Protein AF-Q97MM3-F1 (afdb_monomer_lite)

Organism: Clostridium acetobutylicum (strain ATCC 824 / DSM 792 / JCM 1419 / IAM 19013 / LMG 5710 / NBRC 13948 / NRRL B-527 / VKM B-1787 / 2291 / W) (NCBI:txid272562)

Foldseek 3Di:
DDPLLVQLVVLLVVLVVLLVCLQVVLCVPVVDGDDVSSVVSNVSSVVSNVSSVVSVVVD

pLDDT: mean 89.45, std 7.74, range [54.81, 95.75]

Structure (mmCIF, N/CA/C/O backbone):
data_AF-Q97MM3-F1
#
_entry.id   AF-Q97MM3-F1
#
loop_
_atom_site.group_PDB
_atom_site.id
_atom_site.type_symbol
_atom_site.label_atom_id
_atom_site.label_alt_id
_atom_site.label_comp_id
_atom_site.label_asym_id
_atom_site.label_entity_id
_atom_site.label_seq_id
_atom_site.pdbx_PDB_ins_code
_atom_site.Cartn_x
_atom_site.Cartn_y
_atom_site.Cartn_z
_atom_site.occupancy
_atom_site.B_iso_or_equiv
_atom_site.auth_seq_id
_atom_site.auth_comp_id
_atom_site.auth_asym_id
_atom_site.auth_atom_id
_atom_site.pdbx_PDB_model_num
ATOM 1 N N . MET A 1 1 ? 13.813 9.739 -18.846 1.00 61.75 1 MET A N 1
ATOM 2 C CA . MET A 1 1 ? 12.946 8.709 -18.234 1.00 61.75 1 MET A CA 1
ATOM 3 C C . MET A 1 1 ? 11.573 8.833 -18.873 1.00 61.75 1 MET A C 1
ATOM 5 O O . MET A 1 1 ? 11.114 9.962 -19.000 1.00 61.75 1 MET A O 1
ATOM 9 N N . SER A 1 2 ? 10.969 7.744 -19.359 1.00 82.38 2 SER A N 1
ATOM 10 C CA . SER A 1 2 ? 9.627 7.817 -19.955 1.00 82.38 2 SER A CA 1
ATOM 11 C C . SER A 1 2 ? 8.597 8.180 -18.880 1.00 82.38 2 SER A C 1
ATOM 13 O O . SER 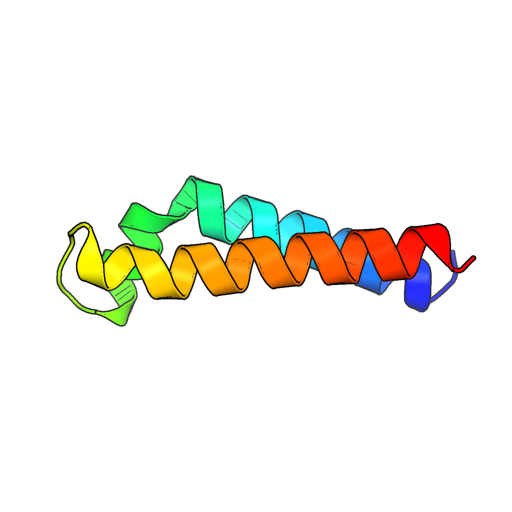A 1 2 ? 8.774 7.846 -17.706 1.00 82.38 2 SER A O 1
ATOM 15 N N . ILE A 1 3 ? 7.521 8.867 -19.270 1.00 85.19 3 ILE A N 1
ATOM 16 C CA . ILE A 1 3 ? 6.405 9.182 -18.362 1.00 85.19 3 ILE A CA 1
ATOM 17 C C . ILE A 1 3 ? 5.848 7.897 -17.731 1.00 85.19 3 ILE A C 1
ATOM 19 O O . ILE A 1 3 ? 5.580 7.886 -16.536 1.00 85.19 3 ILE A O 1
ATOM 23 N N . THR A 1 4 ? 5.798 6.802 -18.495 1.00 84.94 4 THR A N 1
ATOM 24 C CA . THR A 1 4 ? 5.350 5.472 -18.055 1.00 84.94 4 THR A CA 1
ATOM 25 C C . THR A 1 4 ? 6.226 4.870 -16.949 1.00 84.94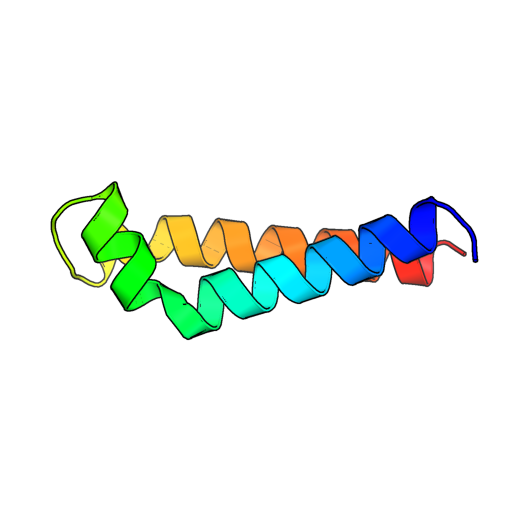 4 THR A C 1
ATOM 27 O O . THR A 1 4 ? 5.707 4.292 -15.996 1.00 84.94 4 THR A O 1
ATOM 30 N N . LEU A 1 5 ? 7.554 5.051 -17.020 1.00 85.38 5 LEU A N 1
ATOM 31 C CA . LEU A 1 5 ? 8.463 4.661 -15.932 1.00 85.38 5 LEU A CA 1
ATOM 32 C C . LEU A 1 5 ? 8.207 5.484 -14.675 1.00 85.38 5 LEU A C 1
ATOM 34 O O . LEU A 1 5 ? 8.163 4.937 -13.577 1.00 85.38 5 LEU A O 1
ATOM 38 N N . LEU A 1 6 ? 8.046 6.801 -14.826 1.00 88.44 6 LEU A N 1
ATOM 39 C CA . LEU A 1 6 ? 7.825 7.696 -13.692 1.00 88.44 6 LEU A CA 1
ATOM 40 C C . LEU A 1 6 ? 6.506 7.374 -12.976 1.00 88.44 6 LEU A C 1
ATOM 42 O O . LEU A 1 6 ? 6.479 7.323 -11.746 1.00 88.44 6 LEU A O 1
ATOM 46 N N . THR A 1 7 ? 5.436 7.106 -13.730 1.00 89.00 7 THR A N 1
ATOM 47 C CA . THR A 1 7 ? 4.153 6.674 -13.163 1.00 89.00 7 THR A CA 1
ATOM 48 C C . THR A 1 7 ? 4.277 5.312 -12.492 1.00 89.00 7 THR 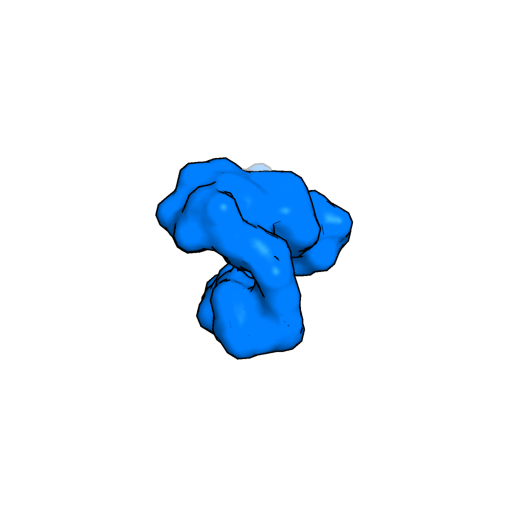A C 1
ATOM 50 O O . THR A 1 7 ? 3.812 5.169 -11.366 1.00 89.00 7 THR A O 1
ATOM 53 N N . GLY A 1 8 ? 4.984 4.353 -13.101 1.00 90.19 8 GLY A N 1
ATOM 54 C CA . GLY A 1 8 ? 5.196 3.035 -12.500 1.00 90.19 8 GLY A CA 1
ATOM 55 C C . GLY A 1 8 ? 5.953 3.095 -11.168 1.00 90.19 8 GLY A C 1
ATOM 56 O O . GLY A 1 8 ? 5.547 2.465 -10.193 1.00 90.19 8 GLY A O 1
ATOM 57 N N . ILE A 1 9 ? 7.006 3.918 -11.078 1.00 92.00 9 ILE A N 1
ATOM 58 C CA . ILE A 1 9 ? 7.732 4.161 -9.816 1.00 92.00 9 ILE A CA 1
ATOM 59 C C . ILE A 1 9 ? 6.791 4.771 -8.770 1.00 92.00 9 ILE A C 1
ATOM 61 O O . ILE A 1 9 ? 6.777 4.329 -7.619 1.00 92.00 9 ILE A O 1
ATOM 65 N N . GLY A 1 10 ? 5.996 5.768 -9.168 1.00 93.38 10 GLY A N 1
ATOM 66 C CA . GLY A 1 10 ? 5.035 6.431 -8.288 1.00 93.38 10 GLY A CA 1
ATOM 67 C C . GLY A 1 10 ? 3.979 5.475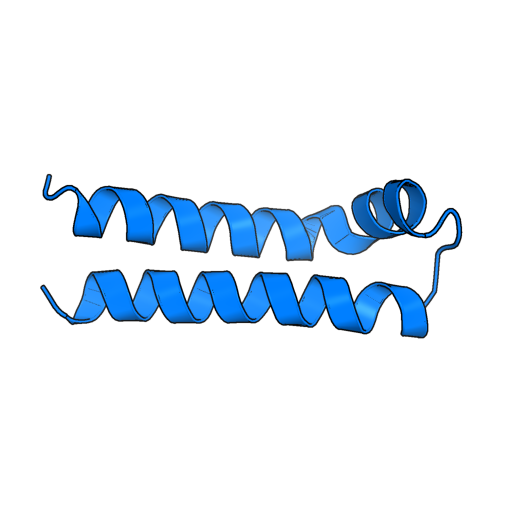 -7.731 1.00 93.38 10 GLY A C 1
ATOM 68 O O . GLY A 1 10 ? 3.707 5.499 -6.531 1.00 93.38 10 GLY A O 1
ATOM 69 N N . GLU A 1 11 ? 3.426 4.599 -8.571 1.00 93.12 11 GLU A N 1
ATOM 70 C CA . GLU A 1 11 ? 2.431 3.597 -8.179 1.00 93.12 11 GLU A CA 1
ATOM 71 C C . GLU A 1 11 ? 2.999 2.583 -7.180 1.00 93.12 11 GLU A C 1
ATOM 73 O O . GLU A 1 11 ? 2.380 2.340 -6.142 1.00 93.12 11 GLU A O 1
ATOM 78 N N . ILE A 1 12 ? 4.208 2.058 -7.415 1.00 94.19 12 ILE A N 1
ATOM 79 C CA . ILE A 1 12 ? 4.871 1.156 -6.459 1.00 94.19 12 ILE A CA 1
ATOM 80 C C . ILE A 1 12 ? 5.090 1.867 -5.122 1.00 94.19 12 ILE A C 1
ATOM 82 O O . ILE A 1 12 ? 4.772 1.317 -4.066 1.00 94.19 12 ILE A O 1
ATOM 86 N N . PHE A 1 13 ? 5.599 3.101 -5.152 1.00 95.56 13 PHE A N 1
ATOM 87 C CA . PHE A 1 13 ? 5.892 3.851 -3.934 1.00 95.56 13 PHE A CA 1
ATOM 88 C C . PHE A 1 13 ? 4.619 4.141 -3.128 1.00 95.56 13 PHE A C 1
ATOM 90 O O . PHE A 1 13 ? 4.579 3.913 -1.918 1.00 95.56 13 PHE A O 1
ATOM 97 N N . LEU A 1 14 ? 3.545 4.567 -3.800 1.00 94.56 14 LEU A N 1
ATOM 98 C CA . LEU A 1 14 ? 2.235 4.774 -3.185 1.00 94.56 14 LEU A CA 1
ATOM 99 C C . LEU A 1 14 ? 1.653 3.471 -2.632 1.00 94.56 14 LEU A C 1
ATOM 101 O O . LEU A 1 14 ? 1.177 3.454 -1.499 1.00 94.56 14 LEU A O 1
ATOM 105 N N . GLY A 1 15 ? 1.727 2.370 -3.378 1.00 94.94 15 GLY A N 1
ATOM 106 C CA . GLY A 1 15 ? 1.222 1.076 -2.929 1.00 94.94 15 GLY A CA 1
ATOM 107 C C . GLY A 1 15 ? 1.953 0.540 -1.692 1.00 94.94 15 GLY A C 1
ATOM 108 O O . GLY A 1 15 ? 1.318 0.014 -0.771 1.00 94.94 15 GLY A O 1
ATOM 109 N N . ILE A 1 16 ? 3.273 0.749 -1.610 1.00 95.06 16 ILE A N 1
ATOM 110 C CA . ILE A 1 16 ? 4.069 0.455 -0.410 1.00 95.06 16 ILE A CA 1
ATOM 111 C C . ILE A 1 16 ? 3.631 1.354 0.749 1.00 95.06 16 ILE A C 1
ATOM 113 O O . ILE A 1 16 ? 3.339 0.846 1.833 1.00 95.06 16 ILE A O 1
ATOM 117 N N . LEU A 1 17 ? 3.527 2.669 0.533 1.00 94.44 17 LEU A N 1
ATOM 118 C CA . LEU A 1 17 ? 3.103 3.619 1.566 1.00 94.44 17 LEU A CA 1
ATOM 119 C C . LEU A 1 17 ? 1.721 3.271 2.135 1.00 94.44 17 LEU A C 1
ATOM 121 O O . LEU A 1 17 ? 1.549 3.266 3.356 1.00 94.44 17 LEU A O 1
ATOM 125 N N . LEU A 1 18 ? 0.755 2.925 1.279 1.00 93.56 18 LEU A N 1
ATOM 126 C CA . LEU A 1 18 ? -0.588 2.523 1.703 1.00 93.56 18 LEU A CA 1
ATOM 127 C C . LEU A 1 18 ? -0.560 1.273 2.591 1.00 93.56 18 LEU A C 1
ATOM 129 O O . LEU A 1 18 ? -1.268 1.216 3.597 1.00 93.56 18 LEU A O 1
ATOM 133 N N . ASN A 1 19 ? 0.273 0.286 2.255 1.00 92.38 19 ASN A N 1
ATOM 134 C CA . ASN A 1 19 ? 0.388 -0.954 3.020 1.00 92.38 19 ASN A CA 1
ATOM 135 C C . ASN A 1 19 ? 1.163 -0.781 4.336 1.00 92.38 19 ASN A C 1
ATOM 137 O O . ASN A 1 19 ? 0.763 -1.347 5.356 1.00 92.38 19 ASN A O 1
ATOM 141 N N . VAL A 1 20 ? 2.228 0.026 4.344 1.00 94.94 20 VAL A N 1
ATOM 142 C CA . VAL A 1 20 ? 3.026 0.327 5.546 1.00 94.94 20 VAL A CA 1
ATOM 143 C C . VAL A 1 20 ? 2.216 1.156 6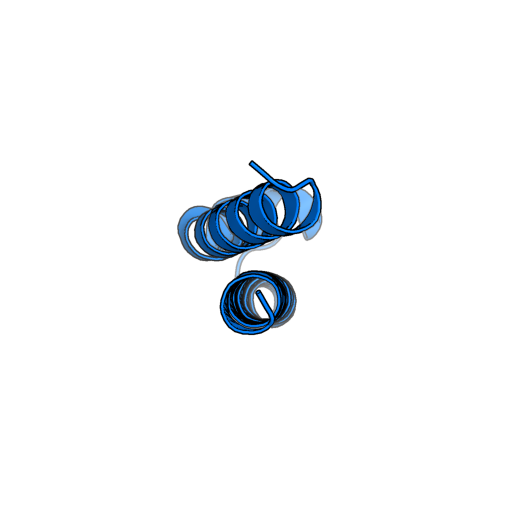.543 1.00 94.94 20 VAL A C 1
ATOM 145 O O . VAL A 1 20 ? 2.172 0.843 7.733 1.00 94.94 20 VAL A O 1
ATOM 148 N N . PHE A 1 21 ? 1.517 2.188 6.068 1.00 94.44 21 PHE A N 1
ATOM 149 C CA . PHE A 1 21 ? 0.737 3.094 6.915 1.00 94.44 21 PHE A CA 1
ATOM 150 C C . PHE A 1 21 ? -0.736 2.708 7.039 1.00 94.44 21 PHE A C 1
ATOM 152 O O . PHE A 1 21 ? -1.549 3.512 7.505 1.00 94.44 21 PHE A O 1
ATOM 159 N N . ILE A 1 22 ? -1.084 1.466 6.699 1.00 93.38 22 ILE A N 1
ATOM 160 C CA . ILE A 1 22 ? -2.469 1.007 6.601 1.00 93.38 22 ILE A CA 1
ATOM 161 C C . ILE A 1 22 ? -3.296 1.303 7.853 1.00 93.38 22 ILE A C 1
ATOM 163 O O . ILE A 1 22 ? -4.415 1.788 7.747 1.00 93.38 22 ILE A O 1
ATOM 167 N N . GLY A 1 23 ? -2.736 1.109 9.051 1.00 89.31 23 GLY A N 1
ATOM 168 C CA . GLY A 1 23 ? -3.444 1.38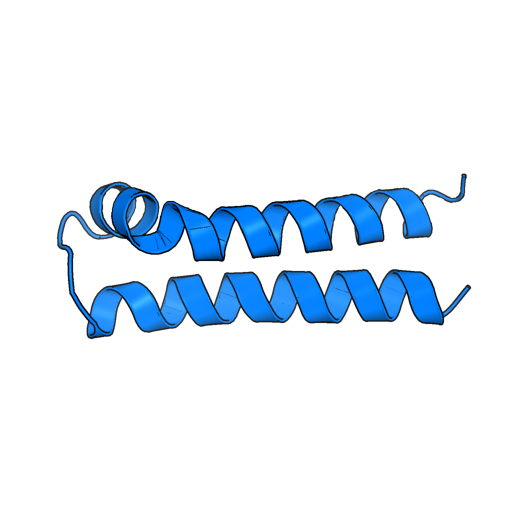4 10.305 1.00 89.31 23 GLY A CA 1
ATOM 169 C C . GLY A 1 23 ? -3.780 2.867 10.502 1.00 89.31 23 GLY A C 1
ATOM 170 O O . GLY A 1 23 ? -4.859 3.193 10.993 1.00 89.31 23 GLY A O 1
ATOM 171 N N . LYS A 1 24 ? -2.891 3.782 10.087 1.00 92.50 24 LYS A N 1
ATOM 172 C CA . LYS A 1 24 ? -3.144 5.232 10.160 1.00 92.50 24 LYS A CA 1
ATOM 173 C C . LYS A 1 24 ? -4.195 5.650 9.135 1.00 92.50 24 LYS A C 1
ATOM 175 O O . LYS A 1 24 ? -5.137 6.349 9.486 1.00 92.50 24 LYS A O 1
ATOM 180 N N . ILE A 1 25 ? -4.062 5.175 7.900 1.00 91.06 25 ILE A N 1
ATOM 181 C CA . ILE A 1 25 ? -4.979 5.495 6.798 1.00 91.06 25 ILE A CA 1
ATOM 182 C C . ILE A 1 25 ? -6.386 5.004 7.119 1.00 91.06 25 ILE A C 1
ATOM 184 O O . ILE A 1 25 ? -7.352 5.750 7.003 1.00 91.06 25 ILE A O 1
ATOM 188 N N . VAL A 1 26 ? -6.498 3.774 7.611 1.00 92.50 26 VAL A N 1
ATOM 189 C CA . VAL A 1 26 ? -7.773 3.182 8.006 1.00 92.50 26 VAL A CA 1
ATOM 190 C C . VAL A 1 26 ? -8.434 3.966 9.137 1.00 92.50 26 VAL A C 1
ATOM 192 O O . VAL A 1 26 ? -9.628 4.243 9.061 1.00 92.50 26 VAL A O 1
ATOM 195 N N . LYS A 1 27 ? -7.673 4.399 10.151 1.00 92.44 27 LYS A N 1
ATOM 196 C CA . LYS A 1 27 ? -8.207 5.271 11.208 1.00 92.44 27 LYS A CA 1
ATOM 197 C C . LYS A 1 27 ? -8.678 6.623 10.676 1.00 92.44 27 LYS A C 1
ATOM 199 O O . LYS A 1 27 ? -9.692 7.115 11.154 1.00 92.44 27 LYS A O 1
ATOM 204 N N . ILE A 1 28 ? -7.982 7.213 9.706 1.00 91.94 28 ILE A N 1
ATOM 205 C CA . ILE A 1 28 ? -8.375 8.499 9.108 1.00 91.94 28 ILE A CA 1
ATOM 206 C C . ILE A 1 28 ? -9.660 8.343 8.282 1.00 91.94 28 ILE A C 1
ATOM 208 O O . ILE A 1 28 ? -10.590 9.127 8.443 1.00 91.94 28 ILE A O 1
ATOM 212 N N . VAL A 1 29 ? -9.727 7.318 7.429 1.00 89.69 29 VAL A N 1
ATOM 213 C CA . VAL A 1 29 ? -10.822 7.128 6.464 1.00 89.69 29 VAL A CA 1
ATOM 214 C C . VAL A 1 29 ? -12.065 6.534 7.122 1.00 89.69 29 VAL A C 1
ATOM 216 O O . VAL A 1 29 ? -13.162 7.066 6.984 1.00 89.69 29 VAL A O 1
ATOM 219 N N . PHE A 1 30 ? -11.907 5.437 7.861 1.00 88.44 30 PHE A N 1
ATOM 220 C CA . PHE A 1 30 ? -13.027 4.681 8.423 1.00 88.44 30 PHE A CA 1
ATOM 221 C C . PHE A 1 30 ? -13.350 5.068 9.869 1.00 88.44 30 PHE A C 1
ATOM 223 O O . PHE A 1 30 ? -14.293 4.525 10.442 1.00 88.44 30 PHE A O 1
ATOM 230 N N . LYS A 1 31 ? -12.560 5.960 10.492 1.00 90.19 31 LYS A N 1
ATOM 231 C CA . LYS A 1 31 ? -12.651 6.334 11.923 1.00 90.19 31 LYS A CA 1
ATOM 232 C C . LYS A 1 31 ? -12.587 5.146 12.893 1.00 90.19 31 LYS A C 1
ATOM 234 O O . LYS A 1 31 ? -12.827 5.295 14.088 1.00 90.19 31 LYS A O 1
ATOM 239 N N . LYS A 1 32 ? -12.245 3.960 12.391 1.00 84.31 32 LYS A N 1
ATOM 240 C CA . LYS A 1 32 ? -12.219 2.693 13.112 1.00 84.31 32 LYS A CA 1
ATOM 241 C C . LYS A 1 32 ? -11.079 1.856 12.571 1.00 84.31 32 LYS A C 1
ATOM 243 O O . LYS A 1 32 ? -10.937 1.704 11.363 1.00 84.31 32 LYS A O 1
ATOM 248 N N . ASP A 1 33 ? -10.290 1.299 13.479 1.00 84.38 33 ASP A N 1
ATOM 249 C CA . ASP A 1 33 ? -9.240 0.349 13.139 1.00 84.38 33 ASP A CA 1
ATOM 250 C C . ASP A 1 33 ? -9.745 -1.087 13.309 1.00 84.38 33 ASP A C 1
ATOM 252 O O . ASP A 1 33 ? -10.574 -1.370 14.176 1.00 84.38 33 ASP A O 1
ATOM 256 N N . GLY A 1 34 ? -9.261 -1.997 12.474 1.00 88.69 34 GLY A N 1
ATOM 257 C CA . GLY A 1 34 ? -9.631 -3.406 12.519 1.00 88.69 34 GLY A CA 1
ATOM 258 C C . GLY A 1 34 ? -9.299 -4.136 11.226 1.00 88.69 34 GLY A C 1
ATOM 259 O O . GLY A 1 34 ? -8.968 -3.525 10.211 1.00 88.69 34 GLY A O 1
ATOM 260 N N . THR A 1 35 ? -9.408 -5.460 11.247 1.00 88.88 35 THR A N 1
ATOM 261 C CA . THR A 1 35 ? -9.068 -6.315 10.103 1.00 88.88 35 THR A CA 1
ATOM 262 C C . THR A 1 35 ? -9.939 -5.998 8.887 1.00 88.88 35 THR A C 1
ATOM 264 O O . THR A 1 35 ? -9.407 -5.756 7.811 1.00 88.88 35 THR A O 1
ATOM 267 N N . LEU A 1 36 ? -11.259 -5.898 9.080 1.00 90.31 36 LEU A N 1
ATOM 268 C CA . LEU A 1 36 ? -12.244 -5.594 8.033 1.00 90.31 36 LEU A CA 1
ATOM 269 C C . LEU A 1 36 ? -11.980 -4.248 7.326 1.00 90.31 36 LEU A C 1
ATOM 271 O O . LEU A 1 36 ? -11.840 -4.250 6.106 1.00 90.31 36 LEU A O 1
ATOM 275 N N . PRO A 1 37 ? -11.820 -3.119 8.046 1.00 90.06 37 PRO A N 1
ATOM 276 C CA . PRO A 1 37 ? -11.468 -1.838 7.427 1.00 90.06 37 PRO A CA 1
ATOM 277 C C . PRO A 1 37 ? -10.098 -1.816 6.727 1.00 90.06 37 PRO A C 1
ATOM 279 O O . PRO A 1 37 ? -9.888 -1.025 5.811 1.00 90.06 37 PRO A O 1
ATOM 282 N N . ARG A 1 38 ? -9.155 -2.681 7.132 1.00 92.44 38 ARG A N 1
ATOM 283 C CA . ARG A 1 38 ? -7.820 -2.776 6.514 1.00 92.44 38 ARG A CA 1
ATOM 284 C C . ARG A 1 38 ? -7.834 -3.512 5.177 1.00 92.44 38 ARG A C 1
ATOM 286 O O . ARG A 1 38 ? -7.043 -3.157 4.314 1.00 92.44 38 ARG A O 1
ATOM 293 N N . VAL A 1 39 ? -8.710 -4.497 4.974 1.00 93.75 39 VAL A N 1
ATOM 294 C CA . VAL A 1 39 ? -8.783 -5.274 3.718 1.00 93.75 39 VAL A CA 1
ATOM 295 C C . VAL A 1 39 ? -8.838 -4.395 2.457 1.00 93.75 39 VAL A C 1
ATOM 297 O O . VAL A 1 39 ? -7.974 -4.584 1.598 1.00 93.75 39 VAL A O 1
ATOM 300 N N . PRO A 1 40 ? -9.757 -3.416 2.323 1.00 92.44 40 PRO A N 1
ATOM 301 C CA . PRO A 1 40 ? -9.838 -2.608 1.107 1.00 92.44 40 PRO A CA 1
ATOM 302 C C . PRO A 1 40 ? -8.583 -1.757 0.873 1.00 92.44 40 PRO A C 1
ATOM 304 O O . PRO A 1 40 ? -8.111 -1.666 -0.255 1.00 92.44 40 PRO A O 1
ATOM 307 N N . VAL A 1 41 ? -7.982 -1.188 1.925 1.00 93.44 41 VAL A N 1
ATOM 308 C CA . VAL A 1 41 ? -6.753 -0.381 1.794 1.00 93.44 41 VAL A CA 1
ATOM 309 C C . VAL A 1 41 ? -5.564 -1.248 1.368 1.00 93.44 41 VAL A C 1
ATOM 311 O O . VAL A 1 41 ? -4.763 -0.832 0.535 1.00 93.44 41 VAL A O 1
ATOM 314 N N . ARG A 1 42 ? -5.486 -2.481 1.884 1.00 94.06 42 ARG A N 1
ATOM 315 C CA . ARG A 1 42 ? -4.487 -3.481 1.475 1.00 94.06 42 ARG A CA 1
ATOM 316 C C . ARG A 1 42 ? -4.632 -3.845 0.007 1.00 94.06 42 ARG A C 1
ATOM 318 O O . ARG A 1 42 ? -3.641 -3.892 -0.715 1.00 94.06 42 ARG A O 1
ATOM 325 N N . PHE A 1 43 ? -5.871 -4.082 -0.419 1.00 95.44 43 PHE A N 1
ATOM 326 C CA . PHE A 1 43 ? -6.182 -4.420 -1.798 1.00 95.44 43 PHE A CA 1
ATOM 327 C C . PHE A 1 43 ? -5.737 -3.306 -2.749 1.00 95.44 43 PHE A C 1
ATOM 329 O O . PHE A 1 43 ? -4.992 -3.594 -3.677 1.00 95.44 43 PHE A O 1
ATOM 336 N N . ILE A 1 44 ? -6.090 -2.048 -2.456 1.00 94.94 44 ILE A N 1
ATOM 337 C CA . ILE A 1 44 ? -5.663 -0.871 -3.237 1.00 94.94 44 ILE A CA 1
ATOM 338 C C . ILE A 1 44 ? -4.132 -0.754 -3.277 1.00 94.94 44 ILE A C 1
ATOM 340 O O . ILE A 1 44 ? -3.549 -0.506 -4.330 1.00 94.94 44 ILE A O 1
ATOM 344 N N . GLY A 1 45 ? -3.460 -0.949 -2.139 1.00 94.69 45 GLY A N 1
ATOM 345 C CA . GLY A 1 45 ? -2.001 -0.899 -2.085 1.00 94.69 45 GLY A CA 1
ATOM 346 C C . GLY A 1 45 ? -1.336 -1.968 -2.959 1.00 94.69 45 GLY A C 1
ATOM 347 O O . GLY A 1 45 ? -0.356 -1.681 -3.639 1.00 94.69 45 GLY A O 1
ATOM 348 N N . ILE A 1 46 ? -1.875 -3.191 -2.975 1.00 95.75 46 ILE A N 1
ATOM 349 C CA . ILE A 1 46 ? -1.359 -4.285 -3.810 1.00 95.75 46 ILE A CA 1
ATOM 350 C C . ILE A 1 46 ? -1.613 -4.015 -5.298 1.00 95.75 46 ILE A C 1
ATOM 352 O O . ILE A 1 46 ? -0.698 -4.204 -6.095 1.00 95.75 46 ILE A O 1
ATOM 356 N N . THR A 1 47 ? -2.804 -3.551 -5.691 1.00 95.19 47 THR A N 1
ATOM 357 C CA . THR A 1 47 ? -3.089 -3.240 -7.105 1.00 95.19 47 THR A CA 1
ATOM 358 C C . THR A 1 47 ? -2.190 -2.138 -7.646 1.00 95.19 47 THR A C 1
ATOM 360 O O . THR A 1 47 ? -1.722 -2.258 -8.773 1.00 95.19 47 THR A O 1
ATOM 363 N N . LEU A 1 48 ? -1.871 -1.118 -6.846 1.00 93.44 48 LEU A N 1
ATOM 364 C CA . LEU A 1 48 ? -0.895 -0.097 -7.238 1.00 93.44 48 LEU A CA 1
ATOM 365 C C . LEU A 1 48 ? 0.505 -0.683 -7.459 1.00 93.44 48 LEU A C 1
ATOM 367 O O . LEU A 1 48 ? 1.155 -0.353 -8.445 1.00 93.44 48 LEU A O 1
ATOM 371 N N . ILE A 1 49 ? 0.960 -1.596 -6.595 1.00 94.56 49 ILE A N 1
ATOM 372 C CA . ILE A 1 49 ? 2.254 -2.267 -6.791 1.00 94.56 49 ILE A CA 1
ATOM 373 C C . ILE A 1 49 ? 2.241 -3.092 -8.083 1.00 94.56 49 ILE A C 1
ATOM 375 O O . ILE A 1 49 ? 3.186 -3.010 -8.862 1.00 94.56 49 ILE A O 1
ATOM 379 N N . LEU A 1 50 ? 1.177 -3.861 -8.333 1.00 93.44 50 LEU A N 1
ATOM 380 C CA . LEU A 1 50 ? 1.060 -4.688 -9.538 1.00 93.44 50 LEU A CA 1
ATOM 381 C C . LEU A 1 50 ? 1.030 -3.846 -10.818 1.00 93.44 50 LEU A C 1
ATOM 383 O O . LEU A 1 50 ? 1.742 -4.171 -11.766 1.00 93.44 50 LEU A O 1
ATOM 387 N N . ASN A 1 51 ? 0.264 -2.753 -10.828 1.00 92.31 51 ASN A N 1
ATOM 388 C CA . ASN A 1 51 ? 0.219 -1.822 -11.956 1.00 92.31 51 ASN A CA 1
ATOM 389 C C . ASN A 1 51 ? 1.586 -1.187 -12.198 1.00 92.31 51 ASN A C 1
ATOM 391 O O . ASN A 1 51 ? 2.065 -1.181 -13.330 1.00 92.31 51 ASN A O 1
ATOM 395 N N . GLY A 1 52 ? 2.255 -0.740 -11.135 1.00 90.00 52 GLY A N 1
ATOM 396 C CA . GLY A 1 52 ? 3.555 -0.104 -11.262 1.00 90.00 52 GLY A CA 1
ATOM 397 C C . GLY A 1 52 ? 4.638 -1.060 -11.759 1.00 90.00 52 GLY A C 1
ATOM 398 O O . GLY A 1 52 ? 5.428 -0.687 -12.622 1.00 90.00 52 GLY A O 1
ATOM 399 N N . VAL A 1 53 ? 4.632 -2.317 -11.299 1.00 89.75 53 VAL A N 1
ATOM 400 C CA . VAL A 1 53 ? 5.516 -3.369 -11.830 1.00 89.75 53 VAL A CA 1
ATOM 401 C C . VAL A 1 53 ? 5.183 -3.674 -13.291 1.00 89.75 53 VAL A C 1
ATOM 403 O O . VAL A 1 53 ? 6.091 -3.733 -14.114 1.00 89.75 53 VAL A O 1
ATOM 406 N N . GLY A 1 54 ? 3.903 -3.811 -13.648 1.00 88.31 54 GLY A N 1
ATOM 407 C CA . GLY A 1 54 ? 3.485 -4.022 -15.038 1.00 88.31 54 GLY A CA 1
ATOM 408 C C . GLY A 1 54 ? 3.958 -2.896 -15.960 1.00 88.31 54 GLY A C 1
ATOM 409 O O . GLY A 1 54 ? 4.538 -3.153 -17.014 1.00 88.31 54 GLY A O 1
ATOM 410 N N . ASN A 1 55 ? 3.813 -1.649 -15.512 1.00 85.00 55 ASN A N 1
ATOM 411 C CA . ASN A 1 55 ? 4.273 -0.459 -16.222 1.00 85.00 55 ASN A CA 1
ATOM 412 C C . ASN A 1 55 ? 5.798 -0.401 -16.383 1.00 85.00 55 ASN A C 1
ATOM 414 O O . ASN A 1 55 ? 6.260 0.225 -17.329 1.00 85.00 55 ASN A O 1
ATOM 418 N N . MET A 1 56 ? 6.574 -1.038 -15.498 1.00 81.50 56 MET A N 1
ATOM 419 C CA . MET A 1 56 ? 8.035 -1.146 -15.615 1.00 81.50 56 MET A CA 1
ATOM 420 C C . MET A 1 56 ? 8.491 -2.282 -16.533 1.00 81.50 56 MET A C 1
ATOM 422 O O . MET A 1 56 ? 9.533 -2.157 -17.167 1.00 81.50 56 MET A O 1
ATOM 426 N N . VAL A 1 57 ? 7.746 -3.390 -16.574 1.00 78.50 57 VAL A N 1
ATOM 427 C CA . VAL A 1 57 ? 8.101 -4.596 -17.345 1.00 78.50 57 VAL A CA 1
ATOM 428 C C . VAL A 1 57 ? 7.706 -4.475 -18.821 1.00 78.50 57 VAL A C 1
ATOM 430 O O . VAL A 1 57 ? 8.321 -5.113 -19.666 1.00 78.50 57 VAL A O 1
ATOM 433 N N . HIS A 1 58 ? 6.712 -3.648 -19.150 1.00 65.94 58 HIS A N 1
ATOM 434 C CA . HIS A 1 58 ? 6.285 -3.392 -20.532 1.00 65.94 58 HIS A CA 1
ATOM 435 C C . HIS A 1 58 ? 7.163 -2.383 -21.312 1.00 65.94 58 HIS A C 1
ATOM 437 O O . HIS A 1 58 ? 6.769 -1.976 -22.407 1.00 65.94 58 HIS A O 1
ATOM 443 N N . LEU A 1 59 ? 8.318 -1.974 -20.770 1.00 54.81 59 LEU A N 1
ATOM 444 C CA . LEU A 1 59 ? 9.305 -1.116 -21.449 1.00 54.81 59 LEU A CA 1
ATOM 445 C C . LEU A 1 59 ? 10.363 -1.889 -22.225 1.00 54.81 59 LEU A C 1
ATOM 447 O O . LEU A 1 59 ? 10.829 -2.931 -21.719 1.00 54.81 59 LEU A O 1
#

Sequence (59 aa):
MSITLLTGIGEIFLGILLNVFIGKIVKIVFKKDGTLPRVPVRFIGITLILNGVGNMVHL

Secondary structure (DSSP, 8-state):
--HHHHHHHHHHHHHHHHHHTHHHHHHHHHSS-SHHHHHHHHHHHHHHHHHHHHHHHT-

Radius of gyration: 13.08 Å; chains: 1; bounding box: 26×16×35 Å